Protein AF-A5JHE6-F1 (afdb_monomer_lite)

pLDDT: mean 85.03, std 14.57, range [41.5, 97.88]

Secondary structure (DSSP, 8-state):
-HHHHHHHHHHHHHHHHHH-GGGHHHHHHHHHHHHHHHHHHHHHHTTHHHHHHTPPP-HHHHHHHHHHHHHHHHHHHHHHHHHHHS---HHHHHHHHHHIIIIIIIIHHHHHHHHHHHHTT---SS-HHHHHHHHHHHHHHHHHHHHHHHHHHHHHHHHHHHHHHHHHHHHHHH--

Sequence (176 aa):
VVDTVLEAITLLSASAERSHPSLSLPLVGARYAAELREHAGRLGSQFTAPLASGSPLGQQERDGIPRMLGRIEQLKALLDVKARTSLSDPRIDAALQAQQERYFGQSLPFIAEITARGLAGLPYGMDSAQFVSRHVPGMRSIVDLRDTLHEVGREQTLEKVAAAWRRLRVNALIGC

Structure (mmCIF, N/CA/C/O backbone):
data_AF-A5JHE6-F1
#
_entry.id   AF-A5JHE6-F1
#
loop_
_atom_site.group_PDB
_atom_site.id
_atom_site.type_symbol
_atom_site.label_atom_id
_atom_site.label_alt_id
_atom_site.label_comp_id
_atom_site.label_asym_id
_atom_site.label_entity_id
_atom_site.label_seq_id
_atom_site.pdbx_PDB_ins_code
_atom_site.Cartn_x
_atom_site.Cartn_y
_atom_site.Cartn_z
_atom_site.occupancy
_atom_site.B_iso_or_equiv
_atom_site.auth_seq_id
_atom_site.auth_comp_id
_atom_site.auth_asym_id
_atom_site.auth_atom_id
_atom_site.pdbx_PDB_model_num
ATOM 1 N N . VAL A 1 1 ? 14.269 -16.180 8.893 1.00 48.03 1 VAL A N 1
ATOM 2 C CA . VAL A 1 1 ? 14.020 -16.673 7.512 1.00 48.03 1 VAL A CA 1
ATOM 3 C C . VAL A 1 1 ? 13.591 -15.541 6.582 1.00 48.03 1 VAL A C 1
ATOM 5 O O . VAL A 1 1 ? 14.190 -15.415 5.527 1.00 48.03 1 VAL A O 1
ATOM 8 N N . VAL A 1 2 ? 12.628 -14.685 6.962 1.00 41.50 2 VAL A N 1
ATOM 9 C CA . VAL A 1 2 ? 12.198 -13.528 6.141 1.00 41.50 2 VAL A CA 1
ATOM 10 C C . VAL A 1 2 ? 13.320 -12.496 5.931 1.00 41.50 2 VAL A C 1
ATOM 12 O O . VAL A 1 2 ? 13.533 -12.074 4.798 1.00 41.50 2 VAL A O 1
ATOM 15 N N . ASP A 1 3 ? 14.101 -12.172 6.969 1.00 50.12 3 ASP A N 1
ATOM 16 C CA . ASP A 1 3 ? 15.201 -11.193 6.859 1.00 50.12 3 ASP A CA 1
ATOM 17 C C . ASP A 1 3 ? 16.316 -11.636 5.904 1.00 50.12 3 ASP A C 1
ATOM 19 O O . ASP A 1 3 ? 16.784 -10.856 5.082 1.00 50.12 3 ASP A O 1
ATOM 23 N N . THR A 1 4 ? 16.676 -12.920 5.930 1.00 50.41 4 THR A N 1
ATOM 24 C CA . THR A 1 4 ? 17.734 -13.487 5.080 1.00 50.41 4 THR A CA 1
ATOM 25 C C . THR A 1 4 ? 17.365 -13.439 3.594 1.00 50.41 4 THR A C 1
ATOM 27 O O . THR A 1 4 ? 18.218 -13.231 2.734 1.00 50.41 4 THR A O 1
ATOM 30 N N . VAL A 1 5 ? 16.076 -13.604 3.277 1.00 52.41 5 VAL A N 1
ATOM 31 C CA . VAL A 1 5 ? 15.566 -13.497 1.903 1.00 52.41 5 VAL A CA 1
ATOM 32 C C . VAL A 1 5 ? 15.551 -12.036 1.449 1.00 52.41 5 VAL A C 1
ATOM 34 O O . VAL A 1 5 ? 15.936 -11.746 0.317 1.00 52.41 5 VAL A O 1
ATOM 37 N N . LEU A 1 6 ? 15.171 -11.104 2.330 1.00 57.41 6 LEU A N 1
ATOM 38 C CA . LEU A 1 6 ? 15.185 -9.669 2.035 1.00 57.41 6 LEU A CA 1
ATOM 39 C C . LEU A 1 6 ? 16.612 -9.136 1.803 1.00 57.41 6 LEU A C 1
ATOM 41 O O . LEU A 1 6 ? 16.833 -8.322 0.901 1.00 57.41 6 LEU A O 1
ATOM 45 N N . GLU A 1 7 ? 17.584 -9.622 2.580 1.00 61.06 7 GLU A N 1
ATOM 46 C CA . GLU A 1 7 ? 19.009 -9.316 2.413 1.00 61.06 7 GLU A CA 1
ATOM 47 C C . GLU A 1 7 ? 19.558 -9.859 1.094 1.00 61.06 7 GLU A C 1
ATOM 49 O O . GLU A 1 7 ? 20.197 -9.118 0.345 1.00 61.06 7 GLU A O 1
ATOM 54 N N . ALA A 1 8 ? 19.261 -11.118 0.761 1.00 56.09 8 ALA A N 1
ATOM 55 C CA . ALA A 1 8 ? 19.690 -11.719 -0.499 1.00 56.09 8 ALA A CA 1
ATOM 56 C C . ALA A 1 8 ? 19.116 -10.970 -1.713 1.00 56.09 8 ALA A C 1
ATOM 58 O O . ALA A 1 8 ? 19.851 -10.651 -2.648 1.00 56.09 8 ALA A O 1
ATOM 59 N N . ILE A 1 9 ? 17.825 -10.615 -1.675 1.00 66.44 9 ILE A N 1
ATOM 60 C CA . ILE A 1 9 ? 17.178 -9.799 -2.713 1.00 66.44 9 ILE A CA 1
ATOM 61 C C . ILE A 1 9 ? 17.852 -8.428 -2.813 1.00 66.44 9 ILE A C 1
ATOM 63 O O . ILE A 1 9 ? 18.129 -7.955 -3.911 1.00 66.44 9 ILE A O 1
ATOM 67 N N . THR A 1 10 ? 18.167 -7.798 -1.682 1.00 68.75 10 THR A N 1
ATOM 68 C CA . THR A 1 10 ? 18.833 -6.490 -1.660 1.00 68.75 10 THR A CA 1
ATOM 69 C C . THR A 1 10 ? 20.233 -6.543 -2.269 1.00 68.75 10 THR A C 1
ATOM 71 O O . THR A 1 10 ? 20.576 -5.679 -3.077 1.00 68.75 10 THR A O 1
ATOM 74 N N . LEU A 1 11 ? 21.026 -7.563 -1.936 1.00 65.88 11 LEU A N 1
ATOM 75 C CA . LEU A 1 11 ? 22.373 -7.755 -2.479 1.00 65.88 11 LEU A CA 1
ATOM 76 C C . LEU A 1 11 ? 22.353 -8.039 -3.986 1.00 65.88 11 LEU A C 1
ATOM 78 O O . LEU A 1 11 ? 23.149 -7.463 -4.732 1.00 65.88 11 LEU A O 1
ATOM 82 N N . LEU A 1 12 ? 21.426 -8.884 -4.442 1.00 64.31 12 LEU A N 1
ATOM 83 C CA . LEU A 1 12 ? 21.276 -9.222 -5.857 1.00 64.31 12 LEU A CA 1
ATOM 84 C C . LEU A 1 12 ? 20.783 -8.022 -6.678 1.00 64.31 12 LEU A C 1
ATOM 86 O O . LEU A 1 12 ? 21.363 -7.736 -7.727 1.00 64.31 12 LEU A O 1
ATOM 90 N N . SER A 1 13 ? 19.802 -7.264 -6.175 1.00 61.59 13 SER A N 1
ATOM 91 C CA . SER A 1 13 ? 19.340 -6.021 -6.811 1.00 61.59 13 SER A CA 1
ATOM 92 C C . SER A 1 13 ? 20.465 -4.990 -6.919 1.00 61.59 13 SER A C 1
ATOM 94 O O . SER A 1 13 ? 20.724 -4.482 -8.007 1.00 61.59 13 SER A O 1
ATOM 96 N N . ALA A 1 14 ? 21.235 -4.774 -5.847 1.00 62.41 14 ALA A N 1
ATOM 97 C CA . ALA A 1 14 ? 22.363 -3.840 -5.851 1.00 62.41 14 ALA A CA 1
ATOM 98 C C . ALA A 1 14 ? 23.512 -4.262 -6.792 1.00 62.41 14 ALA A C 1
ATOM 100 O O . ALA A 1 14 ? 24.292 -3.422 -7.255 1.00 62.41 14 ALA A O 1
ATOM 101 N N . SER A 1 15 ? 23.673 -5.563 -7.056 1.00 59.97 15 SER A N 1
ATOM 102 C CA . SER A 1 15 ? 24.616 -6.066 -8.063 1.00 59.97 15 SER A CA 1
ATOM 103 C C . SER A 1 15 ? 24.100 -5.820 -9.482 1.00 59.97 15 SER A C 1
ATOM 105 O O . SER A 1 15 ? 24.843 -5.320 -10.325 1.00 59.97 15 SER A O 1
ATOM 107 N N . ALA A 1 16 ? 22.823 -6.115 -9.742 1.00 57.16 16 ALA A N 1
ATOM 108 C CA . ALA A 1 16 ? 22.193 -5.896 -11.043 1.00 57.16 16 ALA A C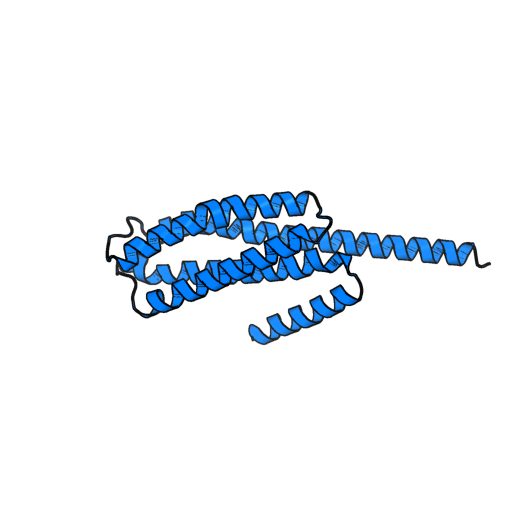A 1
ATOM 109 C C . ALA A 1 16 ? 22.142 -4.404 -11.426 1.00 57.16 16 ALA A C 1
ATOM 111 O O . ALA A 1 16 ? 22.404 -4.054 -12.577 1.00 57.16 16 ALA A O 1
ATOM 112 N N . GLU A 1 17 ? 21.889 -3.519 -10.459 1.00 60.94 17 GLU A N 1
ATOM 113 C CA . GLU A 1 17 ? 21.912 -2.061 -10.630 1.00 60.94 17 GLU A CA 1
ATOM 114 C C . GLU A 1 17 ? 23.272 -1.535 -11.089 1.00 60.94 17 GLU A C 1
ATOM 116 O O . GLU A 1 17 ? 23.344 -0.716 -12.007 1.00 60.94 17 GLU A O 1
ATOM 121 N N . ARG A 1 18 ? 24.359 -2.030 -10.480 1.00 60.34 18 ARG A N 1
ATOM 122 C CA . ARG A 1 18 ? 25.731 -1.647 -10.847 1.00 60.34 18 ARG A CA 1
ATOM 123 C C . ARG A 1 18 ? 26.091 -2.079 -12.265 1.00 60.34 18 ARG A C 1
ATOM 125 O O . ARG A 1 18 ? 26.804 -1.357 -12.953 1.00 60.34 18 ARG A O 1
ATOM 132 N N . SER A 1 19 ? 25.595 -3.231 -12.708 1.00 54.03 19 SER A N 1
ATOM 133 C CA . SER A 1 19 ? 25.840 -3.740 -14.060 1.00 54.03 19 SER A CA 1
ATOM 134 C C . SER A 1 19 ? 24.935 -3.089 -15.113 1.00 54.03 19 SER A C 1
ATOM 136 O O . SER A 1 19 ? 25.351 -2.909 -16.260 1.00 54.03 19 SER A O 1
ATOM 138 N N . HIS A 1 20 ? 23.710 -2.702 -14.742 1.00 54.75 20 HIS A N 1
ATOM 139 C CA . HIS A 1 20 ? 22.713 -2.138 -15.649 1.00 54.75 20 HIS A CA 1
ATOM 140 C C . HIS A 1 20 ? 21.887 -1.028 -14.968 1.00 54.75 20 HIS A C 1
ATOM 142 O O . HIS A 1 20 ? 20.802 -1.298 -14.452 1.00 54.75 20 HIS A O 1
ATOM 148 N N . PRO A 1 21 ? 22.312 0.247 -15.058 1.00 61.50 21 PRO A N 1
ATOM 149 C CA . PRO A 1 21 ? 21.628 1.377 -14.411 1.00 61.50 21 PRO A CA 1
ATOM 150 C C . PRO A 1 21 ? 20.142 1.528 -14.781 1.00 61.50 21 PRO A C 1
ATOM 152 O O . PRO A 1 21 ? 19.338 2.006 -13.981 1.00 61.50 21 PRO A O 1
ATOM 155 N N . SER A 1 22 ? 19.756 1.067 -15.978 1.00 57.25 22 SER A N 1
ATOM 156 C CA . SER A 1 22 ? 18.360 1.040 -16.439 1.00 57.25 22 SER A CA 1
ATOM 157 C C . SER A 1 22 ? 17.462 0.068 -15.670 1.00 57.25 22 SER A C 1
ATOM 159 O O . SER A 1 22 ? 16.254 0.235 -15.698 1.00 57.25 22 SER A O 1
ATOM 161 N N . LEU A 1 23 ? 18.024 -0.955 -15.014 1.00 60.84 23 LEU A N 1
ATOM 162 C CA . LEU A 1 23 ? 17.262 -1.934 -14.229 1.00 60.84 23 LEU A CA 1
ATOM 163 C C . LEU A 1 23 ? 16.998 -1.455 -12.797 1.00 60.84 23 LEU A C 1
ATOM 165 O O . LEU A 1 23 ? 16.254 -2.108 -12.066 1.00 60.84 23 LEU A O 1
ATOM 169 N N . SER A 1 24 ? 17.567 -0.308 -12.403 1.00 67.56 24 SER A N 1
ATOM 170 C CA . SER A 1 24 ? 17.405 0.217 -11.047 1.00 67.56 24 SER A CA 1
ATOM 171 C C . SER A 1 24 ? 15.963 0.573 -10.718 1.00 67.56 24 SER A C 1
ATOM 173 O O . SER A 1 24 ? 15.507 0.240 -9.631 1.00 67.56 24 SER A O 1
ATOM 175 N N . LEU A 1 25 ? 15.203 1.169 -11.644 1.00 71.12 25 LEU A N 1
ATOM 176 C CA . LEU A 1 25 ? 13.795 1.463 -11.379 1.00 71.12 25 LEU A CA 1
ATOM 177 C C . LEU A 1 25 ? 12.951 0.175 -11.271 1.00 71.12 25 LEU A C 1
ATOM 179 O O . LEU A 1 25 ? 12.310 0.008 -10.233 1.00 71.12 25 LEU A O 1
ATOM 183 N N . PRO A 1 26 ? 12.949 -0.747 -12.257 1.00 77.12 26 PRO A N 1
ATOM 184 C CA . PRO A 1 26 ? 12.139 -1.963 -12.184 1.00 77.12 26 PRO A CA 1
ATOM 185 C C . PRO A 1 26 ? 12.420 -2.834 -10.951 1.00 77.12 26 PRO A C 1
ATOM 187 O O . PRO A 1 26 ? 11.488 -3.251 -10.269 1.00 77.12 26 PRO A O 1
ATOM 190 N N . LEU A 1 27 ? 13.693 -3.073 -10.611 1.00 81.06 27 LEU A N 1
ATOM 191 C CA . LEU A 1 27 ? 14.061 -3.947 -9.488 1.00 81.06 27 LEU A CA 1
ATOM 192 C C . LEU A 1 27 ? 13.822 -3.288 -8.125 1.00 81.06 27 LEU A C 1
ATOM 194 O O . LEU A 1 27 ? 13.194 -3.884 -7.246 1.00 81.06 27 LEU A O 1
ATOM 198 N N . VAL A 1 28 ? 14.298 -2.053 -7.933 1.00 84.81 28 VAL A N 1
ATOM 199 C CA . VAL A 1 28 ? 14.138 -1.347 -6.651 1.00 84.81 28 VAL A CA 1
ATOM 200 C C . VAL A 1 28 ? 12.678 -0.997 -6.411 1.00 84.81 28 VAL A C 1
ATOM 202 O O . VAL A 1 28 ? 12.181 -1.177 -5.299 1.00 84.81 28 VAL A O 1
ATOM 205 N N . GLY A 1 29 ? 11.981 -0.536 -7.451 1.00 88.94 29 GLY A N 1
ATOM 206 C CA . GLY A 1 29 ? 10.555 -0.248 -7.390 1.00 88.94 29 GLY A CA 1
ATOM 207 C C . GLY A 1 29 ? 9.755 -1.489 -7.010 1.00 88.94 29 GLY A C 1
ATOM 208 O O . GLY A 1 29 ? 8.916 -1.419 -6.115 1.00 88.94 29 GLY A O 1
ATOM 209 N N . ALA A 1 30 ? 10.039 -2.642 -7.627 1.00 90.44 30 ALA A N 1
ATOM 210 C CA . ALA A 1 30 ? 9.318 -3.869 -7.311 1.00 90.44 30 ALA A CA 1
ATOM 211 C C . ALA A 1 30 ? 9.576 -4.338 -5.872 1.00 90.44 30 ALA A C 1
ATOM 213 O O . ALA A 1 30 ? 8.641 -4.769 -5.192 1.00 90.44 30 ALA A O 1
ATOM 214 N N . ARG A 1 31 ? 10.807 -4.180 -5.363 1.00 90.50 31 ARG A N 1
ATOM 215 C CA . ARG A 1 31 ? 11.114 -4.427 -3.946 1.00 90.50 31 ARG A CA 1
ATOM 216 C C . ARG A 1 31 ? 10.300 -3.511 -3.031 1.00 90.50 31 ARG A C 1
ATOM 218 O O . ARG A 1 31 ? 9.661 -4.003 -2.105 1.00 90.50 31 ARG A O 1
ATOM 225 N N . TYR A 1 32 ? 10.270 -2.205 -3.298 1.00 94.06 32 TYR A N 1
ATOM 226 C CA . TYR A 1 32 ? 9.482 -1.266 -2.492 1.00 94.06 32 TYR A CA 1
ATOM 227 C C . TYR A 1 32 ? 7.981 -1.561 -2.554 1.00 94.06 32 TYR A C 1
ATOM 229 O O . TYR A 1 32 ? 7.315 -1.502 -1.524 1.00 94.06 32 TYR A O 1
ATOM 237 N N . ALA A 1 33 ? 7.450 -1.946 -3.716 1.00 95.00 33 ALA A N 1
ATOM 238 C CA . ALA A 1 33 ? 6.059 -2.371 -3.851 1.00 95.00 33 ALA A CA 1
ATOM 239 C C . ALA A 1 33 ? 5.770 -3.661 -3.056 1.00 95.00 33 ALA A C 1
ATOM 241 O O . ALA A 1 33 ? 4.734 -3.768 -2.398 1.00 95.00 33 ALA A O 1
ATOM 242 N N . ALA A 1 34 ? 6.693 -4.626 -3.048 1.00 94.62 34 ALA A N 1
ATOM 243 C CA . ALA A 1 34 ? 6.564 -5.840 -2.244 1.00 94.62 34 ALA A CA 1
ATOM 244 C C . ALA A 1 34 ? 6.562 -5.537 -0.735 1.00 94.62 34 ALA A C 1
ATOM 246 O O . ALA A 1 34 ? 5.676 -6.003 -0.017 1.00 94.62 34 ALA A O 1
ATOM 247 N N . GLU A 1 35 ? 7.496 -4.706 -0.263 1.00 96.38 35 GLU A N 1
ATOM 248 C CA . GLU A 1 35 ? 7.520 -4.246 1.130 1.00 96.38 35 GLU A CA 1
ATOM 249 C C . GLU A 1 35 ? 6.239 -3.484 1.490 1.00 96.38 35 GLU A C 1
ATOM 251 O O . GLU A 1 35 ? 5.644 -3.716 2.544 1.00 96.38 35 GLU A O 1
ATOM 256 N N . LEU A 1 36 ? 5.761 -2.618 0.593 1.00 97.50 36 LEU A N 1
ATOM 257 C CA . LEU A 1 36 ? 4.532 -1.856 0.790 1.00 97.50 36 LEU A CA 1
ATOM 258 C C . LEU A 1 36 ? 3.330 -2.786 0.964 1.00 97.50 36 LEU A C 1
ATOM 260 O O . LEU A 1 36 ? 2.539 -2.593 1.885 1.00 97.50 36 LEU A O 1
ATOM 264 N N . ARG A 1 37 ? 3.209 -3.825 0.131 1.00 96.62 37 ARG A N 1
ATOM 265 C CA . ARG A 1 37 ? 2.126 -4.811 0.227 1.00 96.62 37 ARG A CA 1
ATOM 266 C C . ARG A 1 37 ? 2.162 -5.586 1.541 1.00 96.62 37 ARG A C 1
ATOM 268 O O . ARG A 1 37 ? 1.102 -5.884 2.098 1.00 96.62 37 ARG A O 1
ATOM 275 N N . GLU A 1 38 ? 3.351 -5.924 2.018 1.00 96.06 38 GLU A N 1
ATOM 276 C CA . GLU A 1 38 ? 3.535 -6.622 3.287 1.00 96.06 38 GLU A CA 1
ATOM 277 C C . GLU A 1 38 ? 3.104 -5.733 4.467 1.00 96.06 38 GLU A C 1
ATOM 279 O O . GLU A 1 38 ? 2.285 -6.140 5.294 1.00 96.06 38 GLU A O 1
ATOM 284 N N . HIS A 1 39 ? 3.554 -4.475 4.503 1.00 97.19 39 HIS A N 1
ATOM 285 C CA . HIS A 1 39 ? 3.119 -3.519 5.525 1.00 97.19 39 HIS A CA 1
ATOM 286 C C . HIS A 1 39 ? 1.614 -3.216 5.454 1.00 97.19 39 HIS A C 1
ATOM 288 O O . HIS A 1 39 ? 0.961 -3.174 6.495 1.00 97.19 39 HIS A O 1
ATOM 294 N N . ALA A 1 40 ? 1.047 -3.073 4.254 1.00 95.88 40 ALA A N 1
ATOM 295 C CA . ALA A 1 40 ? -0.390 -2.889 4.040 1.00 95.88 40 ALA A CA 1
ATOM 296 C C . ALA A 1 40 ? -1.223 -4.073 4.563 1.00 95.88 40 ALA A C 1
ATOM 298 O O . ALA A 1 40 ? -2.299 -3.887 5.139 1.00 95.88 40 ALA A O 1
ATOM 299 N N . GLY A 1 41 ? -0.712 -5.295 4.379 1.00 94.88 41 GLY A N 1
ATOM 300 C CA . GLY A 1 41 ? -1.328 -6.517 4.887 1.00 94.88 41 GLY A CA 1
ATOM 301 C C . GLY A 1 41 ? -1.312 -6.567 6.410 1.00 94.88 41 GLY A C 1
ATOM 302 O O . GLY A 1 41 ? -2.360 -6.741 7.026 1.00 94.88 41 GLY A O 1
ATOM 303 N N . ARG A 1 42 ? -0.145 -6.341 7.025 1.00 95.50 42 ARG A N 1
ATOM 304 C CA . ARG A 1 42 ? -0.013 -6.324 8.491 1.00 95.50 42 ARG A CA 1
ATOM 305 C C . ARG A 1 42 ? -0.831 -5.223 9.154 1.00 95.50 42 ARG A C 1
ATOM 307 O O . ARG A 1 42 ? -1.366 -5.456 10.235 1.00 95.50 42 ARG A O 1
ATOM 314 N N . LEU A 1 43 ? -0.952 -4.065 8.501 1.00 96.12 43 LEU A N 1
ATOM 315 C CA . LEU A 1 43 ? -1.833 -2.989 8.943 1.00 96.12 43 LEU A CA 1
ATOM 316 C C . LEU A 1 43 ? -3.290 -3.463 8.970 1.00 96.12 43 LEU A C 1
ATOM 318 O O . LEU A 1 43 ? -3.953 -3.299 9.986 1.00 96.12 43 LEU A O 1
ATOM 322 N N . GLY A 1 44 ? -3.759 -4.117 7.902 1.00 93.19 44 GLY A N 1
ATOM 323 C CA . GLY A 1 44 ? -5.095 -4.720 7.863 1.00 93.19 44 GLY A CA 1
ATOM 324 C C . GLY A 1 44 ? -5.313 -5.754 8.974 1.00 93.19 44 GLY A C 1
ATOM 325 O O . GLY A 1 44 ? -6.350 -5.742 9.631 1.00 93.19 44 GLY A O 1
ATOM 326 N N . SER A 1 45 ? -4.311 -6.594 9.252 1.00 93.44 45 SER A N 1
ATOM 327 C CA . SER A 1 45 ? -4.389 -7.618 10.303 1.00 93.44 45 SER A CA 1
ATOM 328 C C . SER A 1 45 ? -4.530 -7.062 11.723 1.00 93.44 45 SER A C 1
ATOM 330 O O . SER A 1 45 ? -5.009 -7.788 12.592 1.00 93.44 45 SER A O 1
ATOM 332 N N . GLN A 1 46 ? -4.161 -5.798 11.979 1.00 95.38 46 GLN A N 1
ATOM 333 C CA . GLN A 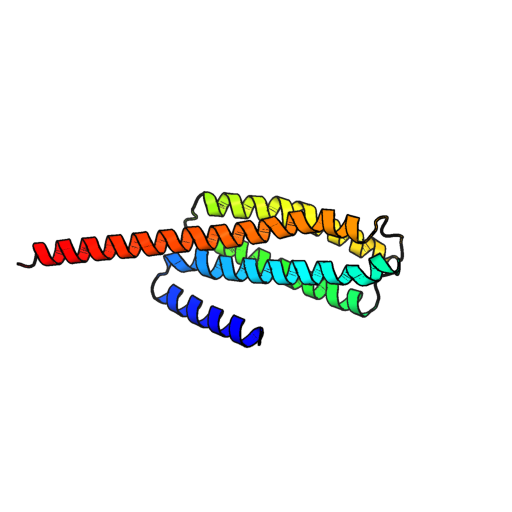1 46 ? -4.394 -5.167 13.291 1.00 95.38 46 GLN A CA 1
ATOM 334 C C . GLN A 1 46 ? -5.881 -5.058 13.630 1.00 95.38 46 GLN A C 1
ATOM 336 O O . GLN A 1 46 ? -6.240 -4.989 14.798 1.00 95.38 46 GLN A O 1
ATOM 341 N N . PHE A 1 47 ? -6.751 -5.050 12.619 1.00 95.00 47 PHE A N 1
ATOM 342 C CA . PHE A 1 47 ? -8.185 -4.875 12.811 1.00 95.00 47 PHE A CA 1
ATOM 343 C C . PHE A 1 47 ? -8.938 -6.197 12.941 1.00 95.00 47 PHE A C 1
ATOM 345 O O . PHE A 1 47 ? -10.083 -6.182 13.376 1.00 95.00 47 PHE A O 1
ATOM 352 N N . THR A 1 48 ? -8.317 -7.341 12.630 1.00 91.50 48 THR A N 1
ATOM 353 C CA . THR A 1 48 ? -8.993 -8.648 12.649 1.00 91.50 48 THR A CA 1
ATOM 354 C C . THR A 1 48 ? -9.597 -8.966 14.015 1.00 91.50 48 THR A C 1
ATOM 356 O O . THR A 1 48 ? -10.782 -9.274 14.100 1.00 91.50 48 THR A O 1
ATOM 359 N N . ALA A 1 49 ? -8.808 -8.879 15.091 1.00 93.00 49 ALA A N 1
ATOM 360 C CA . ALA A 1 49 ? -9.310 -9.176 16.432 1.00 93.00 49 ALA A CA 1
ATOM 361 C C . ALA A 1 49 ? -10.314 -8.113 16.929 1.00 93.00 49 ALA A C 1
ATOM 363 O O . ALA A 1 49 ? -11.420 -8.508 17.301 1.00 93.00 49 ALA A O 1
ATOM 364 N N . PRO A 1 50 ? -10.020 -6.796 16.859 1.00 94.81 50 PRO A N 1
ATOM 365 C CA . PRO A 1 50 ? -10.968 -5.757 17.266 1.00 94.81 50 PRO A CA 1
ATOM 366 C C . PRO A 1 50 ? -12.309 -5.797 16.520 1.00 94.81 50 PRO A C 1
ATOM 368 O O . PRO A 1 50 ? -13.356 -5.602 17.134 1.00 94.81 50 PRO A O 1
ATOM 371 N N . LEU A 1 51 ? -12.309 -6.083 15.213 1.00 95.00 51 LEU A N 1
ATOM 372 C CA . LEU A 1 51 ? -13.542 -6.201 14.428 1.00 95.00 51 LEU A CA 1
ATOM 373 C C . LEU A 1 51 ? -14.313 -7.484 14.740 1.00 95.00 51 LEU A C 1
ATOM 375 O O . LEU A 1 51 ? -15.541 -7.463 14.727 1.00 95.00 51 LEU A O 1
ATOM 379 N N . ALA A 1 52 ? -13.626 -8.596 15.015 1.00 92.25 52 ALA A N 1
ATOM 380 C CA . ALA A 1 52 ? -14.280 -9.851 15.375 1.00 92.25 52 ALA A CA 1
ATOM 381 C C . ALA A 1 52 ? -14.964 -9.775 16.749 1.00 92.25 52 ALA A C 1
ATOM 383 O O . ALA A 1 52 ? -16.046 -10.330 16.925 1.00 92.25 52 ALA A O 1
ATOM 384 N N . SER A 1 53 ? -14.354 -9.081 17.715 1.00 93.19 53 SER A N 1
ATOM 385 C CA . SER A 1 53 ? -14.894 -8.931 19.072 1.00 93.19 53 SER A CA 1
ATOM 386 C C . SER A 1 53 ? -15.740 -7.670 19.277 1.00 93.19 53 SER A C 1
ATOM 388 O O . SER A 1 53 ? -16.346 -7.513 20.336 1.00 93.19 53 SER A O 1
ATOM 390 N N . GLY A 1 54 ? -15.756 -6.744 18.312 1.00 93.62 54 GLY A N 1
ATOM 391 C CA . GLY A 1 54 ? -16.356 -5.416 18.476 1.00 93.62 54 GLY A CA 1
ATOM 392 C C . GLY A 1 54 ? -15.644 -4.551 19.524 1.00 93.62 54 GLY A C 1
ATOM 393 O O . GLY A 1 54 ? -16.232 -3.605 20.046 1.00 93.62 54 GLY A O 1
ATOM 394 N N . SER A 1 55 ? -14.398 -4.882 19.869 1.00 95.12 55 SER A N 1
ATOM 395 C CA . SER A 1 55 ? -13.633 -4.184 20.903 1.00 95.12 55 SER A CA 1
ATOM 396 C C . SER A 1 55 ? -12.944 -2.924 20.359 1.00 95.12 55 SER A C 1
ATOM 398 O O . SER A 1 55 ? -12.529 -2.894 19.197 1.00 95.12 55 SER A O 1
ATOM 400 N N . PRO A 1 56 ? -12.742 -1.890 21.197 1.00 96.94 56 PRO A N 1
ATOM 401 C CA . PRO A 1 56 ? -11.847 -0.780 20.872 1.00 96.94 56 PRO A CA 1
ATOM 402 C C . PRO A 1 56 ? -10.423 -1.257 20.551 1.00 96.94 56 PRO A C 1
ATOM 404 O O . PRO A 1 56 ? -10.023 -2.353 20.946 1.00 96.94 56 PRO A O 1
ATOM 407 N N . LEU A 1 57 ? -9.630 -0.407 19.893 1.00 97.00 57 LEU A N 1
ATOM 408 C CA . LEU A 1 57 ? -8.209 -0.684 19.655 1.00 97.00 57 LEU A CA 1
ATOM 409 C C . LEU A 1 57 ? -7.434 -0.671 20.980 1.00 97.00 57 LEU A C 1
ATOM 411 O O . LEU A 1 57 ? -7.446 0.332 21.711 1.00 97.00 57 LEU A O 1
ATOM 415 N N . GLY A 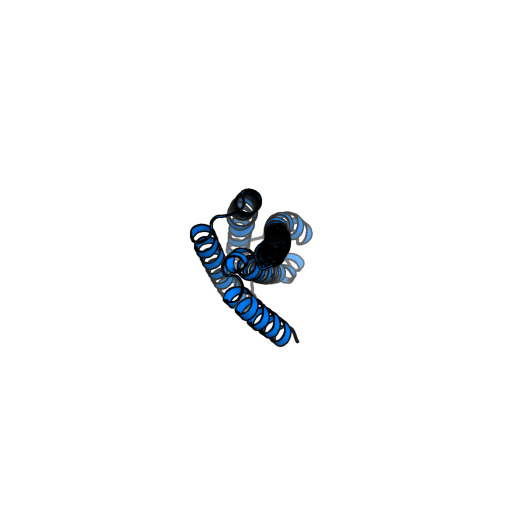1 58 ? -6.757 -1.782 21.268 1.00 95.44 58 GLY A N 1
ATOM 416 C CA . GLY A 1 58 ? -5.955 -1.986 22.464 1.00 95.44 58 GLY A CA 1
ATOM 417 C C . GLY A 1 58 ? -4.570 -1.351 22.362 1.00 95.44 58 GLY A C 1
ATOM 418 O O . GLY A 1 58 ? -4.229 -0.674 21.392 1.00 95.44 58 GLY A O 1
ATOM 419 N N . GLN A 1 59 ? -3.751 -1.553 23.398 1.00 95.19 59 GLN A N 1
ATOM 420 C CA . GLN A 1 59 ? -2.415 -0.951 23.467 1.00 95.19 59 GLN A CA 1
ATOM 421 C C . GLN A 1 59 ? -1.512 -1.413 22.315 1.00 95.19 59 GLN A C 1
ATOM 423 O O . GLN A 1 59 ? -0.800 -0.606 21.723 1.00 95.19 59 GLN A O 1
ATOM 428 N N . GLN A 1 60 ? -1.589 -2.695 21.950 1.00 93.94 60 GLN A N 1
ATOM 429 C CA . GLN A 1 60 ? -0.804 -3.244 20.848 1.00 93.94 60 GLN A CA 1
ATOM 430 C C . GLN A 1 60 ? -1.131 -2.547 19.522 1.00 93.94 60 GLN A C 1
ATOM 432 O O . GLN A 1 60 ? -0.216 -2.157 18.796 1.00 93.94 60 GLN A O 1
ATOM 437 N N . GLU A 1 61 ? -2.414 -2.351 19.214 1.00 96.69 61 GLU A N 1
ATOM 438 C CA . GLU A 1 61 ? -2.842 -1.688 17.983 1.00 96.69 61 GLU A CA 1
ATOM 439 C C . GLU A 1 61 ? -2.482 -0.196 18.000 1.00 96.69 61 GLU A C 1
ATOM 441 O O . GLU A 1 61 ? -2.012 0.332 16.990 1.00 96.69 61 GLU A O 1
ATOM 446 N N . ARG A 1 62 ? -2.632 0.471 19.154 1.00 95.56 62 ARG A N 1
ATOM 447 C CA . ARG A 1 62 ? -2.262 1.885 19.359 1.00 95.56 62 ARG A CA 1
ATOM 448 C C . ARG A 1 62 ? -0.788 2.153 19.071 1.00 95.56 62 ARG A C 1
ATOM 450 O O . ARG A 1 62 ? -0.472 3.180 18.480 1.00 95.56 62 ARG A O 1
ATOM 457 N N . ASP A 1 63 ? 0.090 1.218 19.419 1.00 95.25 63 ASP A N 1
ATOM 458 C CA . ASP A 1 63 ? 1.526 1.340 19.160 1.00 95.25 63 ASP A CA 1
ATOM 459 C C . ASP A 1 63 ? 1.916 0.796 17.775 1.00 95.25 63 ASP A C 1
ATOM 461 O O . ASP A 1 63 ? 2.882 1.245 17.150 1.00 95.25 63 ASP A O 1
ATOM 465 N N . GLY A 1 64 ? 1.211 -0.225 17.287 1.00 95.44 64 GLY A N 1
ATOM 466 C CA . GLY A 1 64 ? 1.504 -0.914 16.031 1.00 95.44 64 GLY A CA 1
ATOM 467 C C . GLY A 1 64 ? 1.085 -0.127 14.791 1.00 95.44 64 GLY A C 1
ATOM 468 O O . GLY A 1 64 ? 1.879 0.016 13.855 1.00 95.44 64 GLY A O 1
ATOM 469 N N . ILE A 1 65 ? -0.141 0.402 14.781 1.00 97.12 65 ILE A N 1
ATOM 470 C CA . ILE A 1 65 ? -0.726 1.087 13.621 1.00 97.12 65 ILE A CA 1
ATOM 471 C C . ILE A 1 65 ? 0.114 2.305 13.195 1.00 97.12 65 ILE A C 1
ATOM 473 O O . ILE A 1 65 ? 0.506 2.343 12.024 1.00 97.12 65 ILE A O 1
ATOM 477 N N . PRO A 1 66 ? 0.492 3.251 14.083 1.00 96.25 66 PRO A N 1
ATOM 478 C CA . PRO A 1 66 ? 1.285 4.416 13.683 1.00 96.25 66 PRO A CA 1
ATOM 479 C C . PRO A 1 66 ? 2.645 4.043 13.084 1.00 96.25 66 PRO A C 1
ATOM 481 O O . PRO A 1 66 ? 3.063 4.625 12.084 1.00 96.25 66 PRO A O 1
ATOM 484 N N . ARG A 1 67 ? 3.320 3.024 13.637 1.00 96.56 67 ARG A N 1
ATOM 485 C CA . ARG A 1 67 ? 4.605 2.534 13.107 1.00 96.56 67 ARG A CA 1
ATOM 486 C C . ARG A 1 67 ? 4.465 1.991 11.688 1.00 96.56 67 ARG A C 1
ATOM 488 O O . ARG A 1 67 ? 5.307 2.260 10.832 1.00 96.56 67 ARG A O 1
ATOM 495 N N . MET A 1 68 ? 3.400 1.236 11.421 1.00 96.88 68 MET A N 1
ATOM 496 C CA . MET A 1 68 ? 3.141 0.710 10.081 1.00 96.88 68 MET A CA 1
ATOM 497 C C . MET A 1 68 ? 2.757 1.806 9.092 1.00 96.88 68 MET A C 1
ATOM 499 O O . MET A 1 68 ? 3.257 1.782 7.969 1.00 96.88 68 MET A O 1
ATOM 503 N N . LEU A 1 69 ? 1.943 2.779 9.509 1.00 96.69 69 LEU A N 1
ATOM 504 C CA . LEU A 1 69 ? 1.599 3.940 8.685 1.00 96.69 69 LEU A CA 1
ATOM 505 C C . LEU A 1 69 ? 2.843 4.749 8.301 1.00 96.69 69 LEU A C 1
ATOM 507 O O . LEU A 1 69 ? 3.032 5.030 7.121 1.00 96.69 69 LEU A O 1
ATOM 511 N N . GLY A 1 70 ? 3.741 5.023 9.252 1.00 97.00 70 GLY A N 1
ATOM 512 C CA . GLY A 1 70 ? 4.996 5.726 8.966 1.00 97.00 70 GLY A CA 1
ATOM 513 C C . GLY A 1 70 ? 5.882 4.977 7.965 1.00 97.00 70 GLY A C 1
ATOM 514 O O . GLY A 1 70 ? 6.448 5.574 7.050 1.00 97.00 70 GLY A O 1
ATOM 515 N N . ARG A 1 71 ? 5.958 3.643 8.062 1.00 97.50 71 ARG A N 1
ATOM 516 C CA . ARG A 1 71 ? 6.707 2.839 7.084 1.00 97.50 71 ARG A CA 1
ATOM 517 C C . ARG A 1 71 ? 6.038 2.808 5.704 1.00 97.50 71 ARG A C 1
ATOM 519 O O . ARG A 1 71 ? 6.740 2.835 4.697 1.00 97.50 71 ARG A O 1
ATOM 526 N N . ILE A 1 72 ? 4.707 2.785 5.643 1.00 97.88 72 ILE A N 1
ATOM 527 C CA . ILE A 1 72 ? 3.938 2.900 4.392 1.00 97.88 72 ILE A CA 1
ATOM 528 C C . ILE A 1 72 ? 4.207 4.250 3.713 1.00 97.88 72 ILE A C 1
ATOM 530 O O . ILE A 1 72 ? 4.455 4.289 2.509 1.00 97.88 72 ILE A O 1
ATOM 534 N N . GLU A 1 73 ? 4.212 5.342 4.477 1.00 97.25 73 GLU A N 1
ATOM 535 C CA . GLU A 1 73 ? 4.517 6.683 3.973 1.00 97.25 73 GLU A CA 1
ATOM 536 C C . GLU A 1 73 ? 5.961 6.792 3.466 1.00 97.25 73 GLU A C 1
ATOM 538 O O . GLU A 1 73 ? 6.203 7.304 2.372 1.00 97.25 73 GLU A O 1
ATOM 543 N N . GLN A 1 74 ? 6.922 6.222 4.197 1.00 97.12 74 GLN A N 1
ATOM 544 C CA . GLN A 1 74 ? 8.311 6.144 3.747 1.00 97.12 74 GLN A CA 1
ATOM 545 C C . GLN A 1 74 ? 8.435 5.402 2.405 1.00 97.12 74 GLN A C 1
ATOM 547 O O . GLN A 1 74 ? 9.136 5.862 1.503 1.00 97.12 74 GLN A O 1
ATOM 552 N N . LEU A 1 75 ? 7.764 4.255 2.258 1.00 96.25 75 LEU A N 1
ATOM 553 C CA . LEU A 1 75 ? 7.798 3.461 1.026 1.00 96.25 75 LEU A CA 1
ATOM 554 C C . LEU A 1 75 ? 7.151 4.196 -0.151 1.00 96.25 75 LEU A C 1
ATOM 556 O O . LEU A 1 75 ? 7.677 4.133 -1.262 1.00 96.25 75 LEU A O 1
ATOM 560 N N . LYS A 1 76 ? 6.071 4.947 0.097 1.00 95.25 76 LYS A N 1
ATOM 561 C CA . LYS A 1 76 ? 5.476 5.849 -0.894 1.00 95.25 76 LYS A CA 1
ATOM 562 C C . LYS A 1 76 ? 6.499 6.868 -1.395 1.00 95.25 76 LYS A C 1
ATOM 564 O O . LYS A 1 76 ? 6.734 6.956 -2.594 1.00 95.25 76 LYS A O 1
ATOM 569 N N . ALA A 1 77 ? 7.156 7.585 -0.483 1.00 93.62 77 ALA A N 1
ATOM 570 C CA . ALA A 1 77 ? 8.138 8.602 -0.851 1.00 93.62 77 ALA A CA 1
ATOM 571 C C . ALA A 1 77 ? 9.306 8.015 -1.665 1.00 93.62 77 ALA A C 1
ATOM 573 O O . ALA A 1 77 ? 9.773 8.626 -2.626 1.00 93.62 77 ALA A O 1
ATOM 574 N N . LEU A 1 78 ? 9.763 6.807 -1.319 1.00 91.69 78 LEU A N 1
ATOM 575 C CA . LEU A 1 78 ? 10.809 6.108 -2.066 1.00 91.69 78 LEU A CA 1
ATOM 576 C C . LEU A 1 78 ? 10.365 5.719 -3.486 1.00 91.69 78 LEU A C 1
ATOM 578 O O . LEU A 1 78 ? 11.156 5.864 -4.422 1.00 91.69 78 LEU A O 1
ATOM 582 N N . LEU A 1 79 ? 9.122 5.258 -3.657 1.00 90.00 79 LEU A N 1
ATOM 583 C CA . LEU A 1 79 ? 8.536 4.985 -4.974 1.00 90.00 79 LEU A CA 1
ATOM 584 C C . LEU A 1 79 ? 8.405 6.270 -5.804 1.00 90.00 79 LEU A C 1
ATOM 586 O O . LEU A 1 79 ? 8.836 6.282 -6.957 1.00 90.00 79 LEU A O 1
ATOM 590 N N . ASP A 1 80 ? 7.925 7.362 -5.204 1.00 89.56 80 ASP A N 1
ATOM 591 C CA . ASP A 1 80 ? 7.776 8.665 -5.866 1.00 89.56 80 ASP A CA 1
ATOM 592 C C . ASP A 1 80 ? 9.123 9.214 -6.361 1.00 89.56 80 ASP A C 1
ATOM 594 O O . ASP A 1 80 ? 9.239 9.697 -7.490 1.00 89.56 80 ASP A O 1
ATOM 598 N N . VAL A 1 81 ? 10.175 9.116 -5.538 1.00 87.12 81 VAL A N 1
ATOM 599 C CA . VAL A 1 81 ? 11.535 9.509 -5.936 1.00 87.12 81 VAL A CA 1
ATOM 600 C C . VAL A 1 81 ? 12.012 8.661 -7.108 1.00 87.12 81 VAL A C 1
ATOM 602 O O . VAL A 1 81 ? 12.562 9.198 -8.070 1.00 87.12 81 VAL A O 1
ATOM 605 N N . LYS A 1 82 ? 11.802 7.340 -7.059 1.00 81.00 82 LYS A N 1
ATOM 606 C CA . LYS A 1 82 ? 12.255 6.456 -8.135 1.00 81.00 82 LYS A CA 1
ATOM 607 C C . LYS A 1 82 ? 11.536 6.744 -9.449 1.00 81.00 82 LYS A C 1
ATOM 609 O O . LYS A 1 82 ? 12.227 6.884 -10.458 1.00 81.00 82 LYS A O 1
ATOM 614 N N . ALA A 1 83 ? 10.220 6.941 -9.411 1.00 79.94 83 ALA A N 1
ATOM 615 C CA . ALA A 1 83 ? 9.408 7.300 -10.570 1.00 79.94 83 ALA A CA 1
ATOM 616 C C . ALA A 1 83 ? 9.901 8.581 -11.267 1.00 79.94 83 ALA A C 1
ATOM 618 O O . ALA A 1 83 ? 9.990 8.621 -12.487 1.00 79.94 83 ALA A O 1
ATOM 619 N N . ARG A 1 84 ? 10.308 9.609 -10.507 1.00 80.50 84 ARG A N 1
ATOM 620 C CA . ARG A 1 84 ? 10.829 10.874 -11.069 1.00 80.50 84 ARG A CA 1
ATOM 621 C C . ARG A 1 84 ? 12.209 10.751 -11.715 1.00 80.50 84 ARG A C 1
ATOM 623 O O . ARG A 1 84 ? 12.555 11.549 -12.578 1.00 80.50 84 ARG A O 1
ATOM 630 N N . THR A 1 85 ? 13.026 9.809 -11.247 1.00 69.75 85 THR A N 1
ATOM 631 C CA . THR A 1 85 ? 14.435 9.668 -11.667 1.00 69.75 85 THR A CA 1
ATOM 632 C C . THR A 1 85 ? 14.652 8.726 -12.851 1.00 69.75 85 THR A C 1
ATOM 634 O O . THR A 1 85 ? 15.790 8.573 -13.292 1.00 69.75 85 THR A O 1
ATOM 637 N N . SER A 1 86 ? 13.603 8.085 -13.370 1.00 64.19 86 SER A N 1
ATOM 638 C CA . SER A 1 86 ? 13.708 7.149 -14.491 1.00 64.19 86 SER A CA 1
ATOM 639 C C . SER A 1 86 ? 12.890 7.617 -15.689 1.00 64.19 86 SER A C 1
ATOM 641 O O . SER A 1 86 ? 11.836 8.222 -15.531 1.00 64.19 86 SER A O 1
ATOM 643 N N . LEU A 1 87 ? 13.370 7.311 -16.896 1.00 58.44 87 LEU A N 1
ATOM 644 C CA . LEU A 1 87 ? 12.562 7.398 -18.111 1.00 58.44 87 LEU A CA 1
ATOM 645 C C . LEU A 1 87 ? 11.581 6.215 -18.074 1.00 58.44 87 LEU A C 1
ATOM 647 O O . LEU A 1 87 ? 11.944 5.101 -18.452 1.00 58.44 87 LEU A O 1
ATOM 651 N N . SER A 1 88 ? 10.401 6.439 -17.496 1.00 68.50 88 SER A N 1
ATOM 652 C CA . SER A 1 88 ? 9.435 5.385 -17.185 1.00 68.50 88 SER A CA 1
ATOM 653 C C . SER A 1 88 ? 8.692 4.883 -18.421 1.00 68.50 88 SER A C 1
ATOM 655 O O . SER A 1 88 ? 8.319 5.636 -19.318 1.00 68.50 88 SER A O 1
ATOM 657 N N . ASP A 1 89 ? 8.477 3.571 -18.452 1.00 85.25 89 ASP A N 1
ATOM 658 C CA . ASP A 1 89 ? 7.556 2.922 -19.377 1.00 85.25 89 ASP A CA 1
ATOM 659 C C . ASP A 1 89 ? 6.113 3.372 -19.060 1.00 85.25 89 ASP A C 1
ATOM 661 O O . ASP A 1 89 ? 5.738 3.347 -17.882 1.00 85.25 89 ASP A O 1
ATOM 665 N N . PRO A 1 90 ? 5.272 3.723 -20.054 1.00 89.38 90 PRO A N 1
ATOM 666 C CA . PRO A 1 90 ? 3.893 4.162 -19.813 1.00 89.38 90 PRO A CA 1
ATOM 667 C C . PRO A 1 90 ? 3.055 3.178 -18.983 1.00 89.38 90 PRO A C 1
ATOM 669 O O . PRO A 1 90 ? 2.137 3.588 -18.272 1.00 89.38 90 PRO A O 1
ATOM 672 N N . ARG A 1 91 ? 3.367 1.874 -19.040 1.00 91.81 91 ARG A N 1
ATOM 673 C CA . ARG A 1 91 ? 2.712 0.847 -18.217 1.00 91.81 91 ARG A CA 1
ATOM 674 C C . ARG A 1 91 ? 3.046 1.020 -16.737 1.00 91.81 91 ARG A C 1
ATOM 676 O O . ARG A 1 91 ? 2.157 0.875 -15.900 1.00 91.81 91 ARG A O 1
ATOM 683 N N . ILE A 1 92 ? 4.300 1.352 -16.411 1.00 90.31 92 ILE A N 1
ATOM 684 C CA . ILE A 1 92 ? 4.726 1.638 -15.032 1.00 90.31 92 ILE A CA 1
ATOM 685 C C . ILE A 1 92 ? 4.021 2.895 -14.526 1.00 90.31 92 ILE A C 1
ATOM 687 O O . ILE A 1 92 ? 3.502 2.877 -13.412 1.00 90.31 92 ILE A O 1
ATOM 691 N N . ASP A 1 93 ? 3.949 3.951 -15.338 1.00 90.44 93 ASP A N 1
ATOM 692 C CA . ASP A 1 93 ? 3.279 5.198 -14.950 1.00 90.44 93 ASP A CA 1
ATOM 693 C C . ASP A 1 93 ? 1.789 4.973 -14.666 1.00 90.44 93 ASP A C 1
ATOM 695 O O . ASP A 1 93 ? 1.280 5.403 -13.628 1.00 90.44 93 ASP A O 1
ATOM 699 N N . ALA A 1 94 ? 1.101 4.223 -15.531 1.00 93.25 94 ALA A N 1
ATOM 700 C CA . ALA A 1 94 ? -0.294 3.850 -15.318 1.00 93.25 94 ALA A CA 1
ATOM 701 C C . ALA A 1 94 ? -0.480 3.007 -14.043 1.00 93.25 94 ALA A C 1
ATOM 703 O O . ALA A 1 94 ? -1.420 3.231 -13.277 1.00 93.25 94 ALA A O 1
ATOM 704 N N . ALA A 1 95 ? 0.423 2.058 -13.776 1.00 94.56 95 ALA A N 1
ATOM 705 C CA . ALA A 1 95 ? 0.359 1.229 -12.576 1.00 94.56 95 ALA A CA 1
ATOM 706 C C . ALA A 1 95 ? 0.645 2.027 -11.290 1.00 94.56 95 ALA A C 1
ATOM 708 O O . ALA A 1 95 ? -0.014 1.806 -10.272 1.00 94.56 95 ALA A O 1
ATOM 709 N N . LEU A 1 96 ? 1.577 2.987 -11.333 1.00 93.75 96 LEU A N 1
ATOM 710 C CA . LEU A 1 96 ? 1.851 3.917 -10.234 1.00 93.75 96 LEU A CA 1
ATOM 711 C C . LEU A 1 96 ? 0.640 4.808 -9.950 1.00 93.75 96 LEU A C 1
ATOM 713 O O . LEU A 1 96 ? 0.235 4.925 -8.795 1.00 93.75 96 LEU A O 1
ATOM 717 N N . GLN A 1 97 ? 0.018 5.382 -10.985 1.00 94.19 97 GLN A N 1
ATOM 718 C CA . GLN A 1 97 ? -1.200 6.182 -10.829 1.00 94.19 97 GLN A CA 1
ATOM 719 C C . GLN A 1 97 ? -2.345 5.357 -10.235 1.00 94.19 97 GLN A C 1
ATOM 721 O O . GLN A 1 97 ? -2.941 5.763 -9.238 1.00 94.19 97 GLN A O 1
ATOM 726 N N . ALA A 1 98 ? -2.595 4.155 -10.760 1.00 95.81 98 ALA A N 1
ATOM 727 C CA . ALA A 1 98 ? -3.627 3.270 -10.225 1.00 95.81 98 ALA A CA 1
ATOM 728 C C . ALA A 1 98 ? -3.369 2.897 -8.754 1.00 95.81 98 ALA A C 1
ATOM 730 O O . ALA A 1 98 ? -4.307 2.815 -7.958 1.00 95.81 98 ALA A O 1
ATOM 731 N N . GLN A 1 99 ? -2.107 2.684 -8.371 1.00 96.62 99 GLN A N 1
ATOM 732 C CA . GLN A 1 99 ? -1.720 2.420 -6.988 1.00 96.62 99 GLN A CA 1
ATOM 733 C C . GLN A 1 99 ? -1.934 3.649 -6.093 1.00 96.62 99 GLN A C 1
ATOM 735 O O . GLN A 1 99 ? -2.479 3.517 -4.992 1.00 96.62 99 GLN A O 1
ATOM 740 N N . GL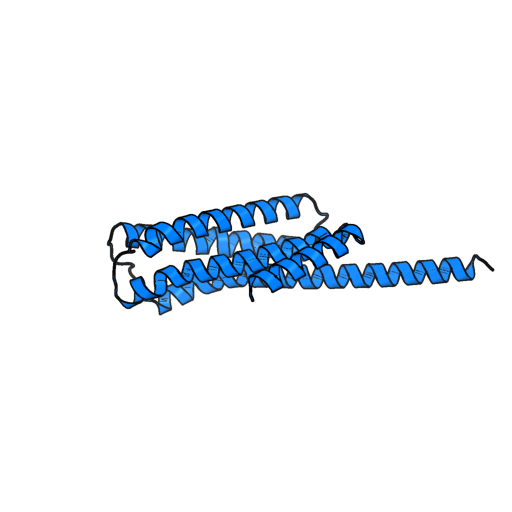N A 1 100 ? -1.578 4.835 -6.582 1.00 95.75 100 GLN A N 1
ATOM 741 C CA . GLN A 1 100 ? -1.786 6.100 -5.891 1.00 95.75 100 GLN A CA 1
ATOM 742 C C . GLN A 1 100 ? -3.270 6.385 -5.648 1.00 95.75 100 GLN A C 1
ATOM 744 O O . GLN A 1 100 ? -3.649 6.772 -4.544 1.00 95.75 100 GLN A O 1
ATOM 749 N N . GLU A 1 101 ? -4.120 6.142 -6.636 1.00 96.12 101 GLU A N 1
ATOM 750 C CA . GLU A 1 101 ? -5.562 6.345 -6.524 1.00 96.12 101 GLU A CA 1
ATOM 751 C C . GLU A 1 101 ? -6.217 5.315 -5.600 1.00 96.12 101 GLU A C 1
ATOM 753 O O . GLU A 1 101 ? -6.905 5.677 -4.647 1.00 96.12 101 GLU A O 1
ATOM 758 N N . ARG A 1 102 ? -5.996 4.019 -5.848 1.00 96.56 102 ARG A N 1
ATOM 759 C CA . ARG A 1 102 ? -6.739 2.945 -5.171 1.00 96.56 102 ARG A CA 1
ATOM 760 C C . ARG A 1 102 ? -6.234 2.679 -3.760 1.00 96.56 102 ARG A C 1
ATOM 762 O O . ARG A 1 102 ? -7.028 2.540 -2.832 1.00 96.56 102 ARG A O 1
ATOM 769 N N . TYR A 1 103 ? -4.920 2.603 -3.562 1.00 97.56 103 TYR A N 1
ATOM 770 C CA . TYR A 1 103 ? -4.385 2.321 -2.233 1.00 97.56 103 TYR A CA 1
ATOM 771 C C . TYR A 1 103 ? -4.299 3.591 -1.392 1.00 97.56 103 TYR A C 1
ATOM 773 O O . TYR A 1 103 ? -4.927 3.679 -0.340 1.00 97.56 103 TYR A O 1
ATOM 781 N N . PHE A 1 104 ? -3.547 4.590 -1.857 1.00 96.94 104 PHE A N 1
ATOM 782 C CA . PHE A 1 104 ? -3.299 5.796 -1.068 1.00 96.94 104 PHE A CA 1
ATOM 783 C C . PHE A 1 104 ? -4.479 6.775 -1.076 1.00 96.94 104 PHE A C 1
ATOM 785 O O . PHE A 1 104 ? -4.677 7.469 -0.084 1.00 96.94 104 PHE A O 1
ATOM 792 N N . GLY A 1 105 ? -5.253 6.838 -2.160 1.00 96.12 105 GLY A N 1
ATOM 793 C CA . GLY A 1 105 ? -6.399 7.741 -2.288 1.00 96.12 105 GLY A CA 1
ATOM 794 C C . GLY A 1 105 ? -7.710 7.196 -1.718 1.00 96.12 105 GLY A C 1
ATOM 795 O O . GLY A 1 105 ? -8.571 7.986 -1.346 1.00 96.12 105 GLY A O 1
ATOM 796 N N . GLN A 1 106 ? -7.873 5.872 -1.623 1.00 95.38 106 GLN A N 1
ATOM 797 C CA . GLN A 1 106 ? -9.133 5.254 -1.180 1.00 95.38 106 GLN A CA 1
ATOM 798 C C . GLN A 1 106 ? -8.937 4.344 0.037 1.00 95.38 106 GLN A C 1
ATOM 800 O O . GLN A 1 106 ? -9.530 4.579 1.090 1.00 95.38 106 GLN A O 1
ATOM 805 N N . SER A 1 107 ? -8.076 3.328 -0.071 1.00 95.12 107 SER A N 1
ATOM 806 C CA . SER A 1 107 ? -7.897 2.329 0.992 1.00 95.12 107 SER A CA 1
ATOM 807 C C . SER A 1 107 ? -7.298 2.915 2.272 1.00 95.12 107 SER A C 1
ATOM 809 O O . SER A 1 107 ? -7.756 2.602 3.366 1.00 95.12 107 SER A O 1
ATOM 811 N N . LEU A 1 108 ? -6.275 3.766 2.162 1.00 95.94 108 LEU A N 1
ATOM 812 C CA . LEU A 1 108 ? -5.580 4.311 3.327 1.00 95.94 108 LEU A CA 1
ATOM 813 C C . LEU A 1 108 ? -6.435 5.327 4.113 1.00 95.94 108 LEU A C 1
ATOM 815 O O . LEU A 1 108 ? -6.475 5.212 5.339 1.00 95.94 108 LEU A O 1
ATOM 819 N N . PRO A 1 109 ? -7.186 6.249 3.472 1.00 96.06 109 PRO A N 1
ATOM 820 C CA . PRO A 1 109 ? -8.180 7.073 4.163 1.00 96.06 109 PRO A CA 1
ATOM 821 C C . PRO A 1 109 ? -9.262 6.249 4.865 1.00 96.06 109 PRO A C 1
ATOM 823 O O . PRO A 1 109 ? -9.623 6.556 5.998 1.00 96.06 109 PRO A O 1
ATOM 826 N N . PHE A 1 110 ? -9.726 5.163 4.238 1.00 95.81 110 PHE A N 1
ATOM 827 C CA . PHE A 1 110 ? -10.652 4.229 4.876 1.00 95.81 110 PHE A CA 1
ATOM 828 C C . PHE A 1 110 ? -10.049 3.604 6.148 1.00 95.81 110 PHE A C 1
ATOM 830 O O . PHE A 1 110 ? -10.687 3.608 7.199 1.00 95.81 110 PHE A O 1
ATOM 837 N N . ILE A 1 111 ? -8.795 3.138 6.100 1.00 95.75 111 ILE A N 1
ATOM 838 C CA . ILE A 1 111 ? -8.100 2.632 7.296 1.00 95.75 111 ILE A CA 1
ATOM 839 C C . ILE A 1 111 ? -7.969 3.715 8.374 1.00 95.75 111 ILE A C 1
ATOM 841 O O . ILE A 1 111 ? -8.146 3.418 9.558 1.00 95.75 111 ILE A O 1
ATOM 845 N N . ALA A 1 112 ? -7.689 4.963 7.996 1.00 95.81 112 ALA A N 1
ATOM 846 C CA . ALA A 1 112 ? -7.604 6.072 8.943 1.00 95.81 112 ALA A CA 1
ATOM 847 C C . ALA A 1 112 ? -8.948 6.322 9.655 1.00 95.81 112 ALA A C 1
ATOM 849 O O . ALA A 1 112 ? -8.961 6.508 10.873 1.00 95.81 112 ALA A O 1
ATOM 850 N N . GLU A 1 113 ? -10.077 6.243 8.940 1.00 96.19 113 GLU A N 1
ATOM 851 C CA . GLU A 1 113 ? -11.418 6.354 9.534 1.00 96.19 113 GLU A CA 1
ATOM 852 C C . GLU A 1 113 ? -11.677 5.241 10.564 1.00 96.19 113 GLU A C 1
ATOM 854 O O . GLU A 1 113 ? -12.075 5.511 11.700 1.00 96.19 113 GLU A O 1
ATOM 859 N N . ILE A 1 114 ? -11.414 3.986 10.189 1.00 96.00 114 ILE A N 1
ATOM 860 C CA . ILE A 1 114 ? -11.609 2.825 11.072 1.00 96.00 114 ILE A CA 1
ATOM 861 C C . ILE A 1 114 ? -10.689 2.906 12.295 1.00 96.00 114 ILE A C 1
ATOM 863 O O . ILE A 1 114 ? -11.118 2.612 13.413 1.00 96.00 114 ILE A O 1
ATOM 867 N N . THR A 1 115 ? -9.456 3.383 12.108 1.00 96.69 115 THR A N 1
ATOM 868 C CA . THR A 1 115 ? -8.517 3.651 13.204 1.00 96.69 115 THR A CA 1
ATOM 869 C C . THR A 1 115 ? -9.097 4.678 14.175 1.00 96.69 115 THR A C 1
ATOM 871 O O . THR A 1 115 ? -9.142 4.422 15.376 1.00 96.69 115 THR A O 1
ATOM 874 N N . ALA A 1 116 ? -9.591 5.815 13.677 1.00 96.88 116 ALA A N 1
ATOM 875 C CA . ALA A 1 116 ? -10.151 6.873 14.516 1.00 96.88 116 ALA A CA 1
ATOM 876 C C . ALA A 1 116 ? -11.351 6.383 15.344 1.00 96.88 116 ALA A C 1
ATOM 878 O O . ALA A 1 116 ? -11.411 6.639 16.548 1.00 96.88 116 ALA A O 1
ATOM 879 N N . ARG A 1 117 ? -12.265 5.615 14.733 1.00 97.00 117 ARG A N 1
ATOM 880 C CA . ARG A 1 117 ? -13.400 4.994 15.444 1.00 97.00 117 ARG A CA 1
ATOM 881 C C . ARG A 1 117 ? -12.928 4.051 16.546 1.00 97.00 117 ARG A C 1
ATOM 883 O O . ARG A 1 117 ? -13.376 4.170 17.685 1.00 97.00 117 ARG A O 1
ATOM 890 N N . GLY A 1 118 ? -11.993 3.162 16.220 1.00 96.19 118 GLY A N 1
ATOM 891 C CA . GLY A 1 118 ? -11.459 2.185 17.162 1.00 96.19 118 GLY A CA 1
ATOM 892 C C . GLY A 1 118 ? -10.708 2.812 18.338 1.00 96.19 118 GLY A C 1
ATOM 893 O O . GLY A 1 118 ? -10.822 2.327 19.463 1.00 96.19 118 GLY A O 1
ATOM 894 N N . LEU A 1 119 ? -9.991 3.919 18.113 1.00 96.25 119 LEU A N 1
ATOM 895 C CA . LEU A 1 119 ? -9.340 4.695 19.175 1.00 96.25 119 LEU A CA 1
ATOM 896 C C . LEU A 1 119 ? -10.352 5.419 20.072 1.00 96.25 119 LEU A C 1
ATOM 898 O O . LEU A 1 119 ? -10.154 5.479 21.285 1.00 96.25 119 LEU A O 1
ATOM 902 N N . ALA A 1 120 ? -11.438 5.929 19.488 1.00 96.69 120 ALA A N 1
ATOM 903 C CA . ALA A 1 120 ? -12.525 6.588 20.209 1.00 96.69 120 ALA A CA 1
ATOM 904 C C . ALA A 1 120 ? -13.475 5.607 20.927 1.00 96.69 120 ALA A C 1
ATOM 906 O O . ALA A 1 120 ? -14.395 6.044 21.615 1.00 96.69 120 ALA A O 1
ATOM 907 N N . GLY A 1 121 ? -13.284 4.292 20.760 1.00 95.12 121 GLY A N 1
ATOM 908 C CA . GLY A 1 121 ? -14.186 3.268 21.297 1.00 95.12 121 GLY A CA 1
ATOM 909 C C . GLY A 1 121 ? -15.578 3.284 20.660 1.00 95.12 121 GLY A C 1
ATOM 910 O O . GLY A 1 121 ? -16.532 2.782 21.249 1.00 95.12 121 GLY A O 1
ATOM 911 N N . LEU A 1 122 ? -15.705 3.875 19.471 1.00 96.44 122 LEU A N 1
ATOM 912 C CA . LEU A 1 122 ? -16.954 3.926 18.725 1.00 96.44 122 LEU A CA 1
ATOM 913 C C . LEU A 1 122 ? -17.155 2.631 17.927 1.00 96.44 122 LEU A C 1
ATOM 915 O O . LEU A 1 122 ? -16.174 2.026 17.484 1.00 96.44 122 LEU A O 1
ATOM 919 N N . PRO A 1 123 ? -18.410 2.231 17.654 1.00 94.50 123 PRO A N 1
ATOM 920 C CA . PRO A 1 123 ? -18.679 1.120 16.754 1.00 94.50 123 PRO A CA 1
ATOM 921 C C . PRO A 1 123 ? -18.025 1.331 15.380 1.00 94.50 123 PRO A C 1
ATOM 923 O O . PRO A 1 123 ? -18.201 2.374 14.737 1.00 94.50 123 PRO A O 1
ATOM 926 N N . TYR A 1 124 ? -17.324 0.305 14.890 1.00 94.81 124 TYR A N 1
ATOM 927 C CA . TYR A 1 124 ? -16.706 0.325 13.559 1.00 94.81 124 TYR A CA 1
ATOM 928 C C . TYR A 1 124 ? -17.735 0.454 12.430 1.00 94.81 124 TYR A C 1
ATOM 930 O O . TYR A 1 124 ? -17.402 0.920 11.345 1.00 94.81 124 TYR A O 1
ATOM 938 N N . GLY A 1 125 ? -18.992 0.072 12.687 1.00 92.25 125 GLY A N 1
ATOM 939 C CA . GLY A 1 125 ? -20.074 0.134 11.702 1.00 92.25 125 GLY A CA 1
ATOM 940 C C . GLY A 1 125 ? -19.943 -0.903 10.585 1.00 92.25 125 GLY A C 1
ATOM 941 O O . GLY A 1 125 ? -20.617 -0.781 9.566 1.00 92.25 125 GLY A O 1
ATOM 942 N N . MET A 1 126 ? -19.069 -1.895 10.765 1.00 92.94 126 MET A N 1
ATOM 943 C CA . MET A 1 126 ? -18.873 -3.008 9.847 1.00 92.94 126 MET A CA 1
ATOM 944 C C . MET A 1 126 ? -18.296 -4.226 10.557 1.00 92.94 126 MET A C 1
ATOM 946 O O . MET A 1 126 ? -17.651 -4.093 11.599 1.00 92.94 126 MET A O 1
ATOM 950 N N . ASP A 1 127 ? -18.511 -5.394 9.965 1.00 90.62 127 ASP A N 1
ATOM 951 C CA . ASP A 1 127 ? -17.863 -6.632 10.384 1.00 90.62 127 ASP A CA 1
ATOM 952 C C . ASP A 1 127 ? -16.497 -6.838 9.696 1.00 90.62 127 ASP A C 1
ATOM 954 O O . ASP A 1 127 ? -16.057 -6.073 8.829 1.00 90.62 127 ASP A O 1
ATOM 958 N N . SER A 1 128 ? -15.811 -7.912 10.092 1.00 90.62 128 SER A N 1
ATOM 959 C CA . SER A 1 128 ? -14.499 -8.271 9.543 1.00 90.62 128 SER A CA 1
ATOM 960 C C . SER A 1 128 ? -14.538 -8.574 8.040 1.00 90.62 128 SER A C 1
ATOM 962 O O . SER A 1 128 ? -13.594 -8.242 7.322 1.00 90.62 128 SER A O 1
ATOM 964 N N . ALA A 1 129 ? -15.611 -9.188 7.535 1.00 90.81 129 ALA A N 1
ATOM 965 C CA . ALA A 1 129 ? -15.723 -9.547 6.123 1.00 90.81 129 ALA A CA 1
ATOM 966 C C . ALA A 1 129 ? -15.902 -8.296 5.250 1.00 90.81 129 ALA A C 1
ATOM 968 O O . ALA A 1 129 ? -15.244 -8.143 4.217 1.00 90.81 129 ALA A O 1
ATOM 969 N N . GLN A 1 130 ? -16.730 -7.360 5.706 1.00 93.94 130 GLN A N 1
ATOM 970 C CA . GLN A 1 130 ? -16.929 -6.059 5.085 1.00 93.94 130 GLN A CA 1
ATOM 971 C C . GLN A 1 130 ? -15.630 -5.250 5.072 1.00 93.94 130 GLN A C 1
ATOM 973 O O . GLN A 1 130 ? -15.271 -4.705 4.025 1.00 93.94 130 GLN A O 1
ATOM 978 N N . PHE A 1 131 ? -14.880 -5.230 6.176 1.00 94.31 131 PHE A N 1
ATOM 979 C CA . PHE A 1 131 ? -13.572 -4.578 6.231 1.00 94.31 131 PHE A CA 1
ATOM 980 C C . PHE A 1 131 ? -12.605 -5.141 5.181 1.00 94.31 131 PHE A C 1
ATOM 982 O O . PHE A 1 131 ? -12.046 -4.391 4.377 1.00 94.31 131 PHE A O 1
ATOM 989 N N . VAL A 1 132 ? -12.461 -6.469 5.128 1.00 90.56 132 VAL A N 1
ATOM 990 C CA . VAL A 1 132 ? -11.597 -7.148 4.150 1.00 90.56 132 VAL A CA 1
ATOM 991 C C . VAL A 1 132 ? -12.026 -6.828 2.718 1.00 90.56 132 VAL A C 1
ATOM 993 O O . VAL A 1 132 ? -11.178 -6.495 1.889 1.00 90.56 132 VAL A O 1
ATOM 996 N N . SER A 1 133 ? -13.329 -6.858 2.426 1.00 92.06 133 SER A N 1
ATOM 997 C CA . SER A 1 133 ? -13.852 -6.573 1.083 1.00 92.06 133 SER A CA 1
ATOM 998 C C . SER A 1 133 ? -13.523 -5.161 0.586 1.00 92.06 133 SER A C 1
ATOM 1000 O O . SER A 1 133 ? -13.352 -4.960 -0.615 1.00 92.06 133 SER A O 1
ATOM 1002 N N . ARG A 1 134 ? -13.392 -4.192 1.504 1.00 91.50 134 ARG A N 1
ATOM 1003 C CA . ARG A 1 134 ? -13.057 -2.799 1.177 1.00 91.50 134 ARG A CA 1
ATOM 1004 C C . ARG A 1 134 ? -11.554 -2.537 1.142 1.00 91.50 134 ARG A C 1
ATOM 1006 O O . ARG A 1 134 ? -11.108 -1.724 0.342 1.00 91.50 134 ARG A O 1
ATOM 1013 N N . HIS A 1 135 ? -10.771 -3.233 1.967 1.00 88.88 135 HIS A N 1
ATOM 1014 C CA . HIS A 1 135 ? -9.316 -3.037 2.056 1.00 88.88 135 HIS A CA 1
ATOM 1015 C C . HIS A 1 135 ? -8.534 -3.786 0.964 1.00 88.88 135 HIS A C 1
ATOM 1017 O O . HIS A 1 135 ? -7.561 -3.279 0.403 1.00 88.88 135 HIS A O 1
ATOM 1023 N N . VAL A 1 136 ? -8.953 -5.008 0.619 1.00 90.44 136 VAL A N 1
ATOM 1024 C CA . VAL A 1 136 ? -8.225 -5.870 -0.331 1.00 90.44 136 VAL A CA 1
ATOM 1025 C C . VAL A 1 136 ? -8.077 -5.270 -1.738 1.00 90.44 136 VAL A C 1
ATOM 1027 O O . VAL A 1 136 ? -6.974 -5.376 -2.285 1.00 90.44 136 VAL A O 1
ATOM 1030 N N . PRO A 1 137 ? -9.091 -4.613 -2.337 1.00 91.25 137 PRO A N 1
ATOM 1031 C CA . PRO A 1 137 ? -8.949 -4.008 -3.663 1.00 91.25 137 PRO A CA 1
ATOM 1032 C C . PRO A 1 137 ? -7.831 -2.959 -3.744 1.00 91.25 137 PRO A C 1
ATOM 1034 O O . PRO A 1 137 ? -7.079 -2.941 -4.718 1.00 91.25 137 PRO A O 1
ATOM 1037 N N . GLY A 1 138 ? -7.654 -2.139 -2.702 1.00 93.44 138 GLY A N 1
ATOM 1038 C CA . GLY A 1 138 ? -6.535 -1.198 -2.622 1.00 93.44 138 GLY A CA 1
ATOM 1039 C C . GLY A 1 138 ? -5.186 -1.911 -2.524 1.00 93.44 138 GLY A C 1
ATOM 1040 O O . GLY A 1 138 ? -4.220 -1.523 -3.169 1.00 93.44 138 GLY A O 1
ATOM 1041 N N . MET A 1 139 ? -5.099 -3.011 -1.773 1.00 94.25 139 MET A N 1
ATOM 1042 C CA . MET A 1 139 ? -3.867 -3.808 -1.729 1.00 94.25 139 MET A CA 1
ATOM 1043 C C . MET A 1 139 ? -3.533 -4.475 -3.067 1.00 94.25 139 MET A C 1
ATOM 1045 O O . MET A 1 139 ? -2.354 -4.683 -3.369 1.00 94.25 139 MET A O 1
ATOM 1049 N N . ARG A 1 140 ? -4.545 -4.816 -3.874 1.00 96.31 140 ARG A N 1
ATOM 1050 C CA . ARG A 1 140 ? -4.343 -5.437 -5.186 1.00 96.31 140 ARG A CA 1
ATOM 1051 C C . ARG A 1 140 ? -3.586 -4.516 -6.141 1.00 96.31 140 ARG A C 1
ATOM 1053 O O . ARG A 1 140 ? -2.688 -5.000 -6.820 1.00 96.31 140 ARG A O 1
ATOM 1060 N N . SER A 1 141 ? -3.834 -3.206 -6.117 1.00 97.06 141 SER A N 1
ATOM 1061 C CA . SER A 1 141 ? -3.102 -2.270 -6.982 1.00 97.06 141 SER A CA 1
ATOM 1062 C C . SER A 1 141 ? -1.606 -2.189 -6.664 1.00 97.06 141 SER A C 1
ATOM 1064 O O . SER A 1 141 ? -0.810 -1.906 -7.551 1.00 97.06 141 SER A O 1
ATOM 1066 N N . ILE A 1 142 ? -1.193 -2.467 -5.419 1.00 97.19 142 ILE A N 1
ATOM 1067 C CA . ILE A 1 142 ? 0.235 -2.568 -5.068 1.00 97.19 142 ILE A CA 1
ATOM 1068 C C . ILE A 1 142 ? 0.865 -3.803 -5.732 1.00 97.19 142 ILE A C 1
ATOM 1070 O O . ILE A 1 142 ? 1.998 -3.750 -6.209 1.00 97.19 142 ILE A O 1
ATOM 1074 N N . VAL A 1 143 ? 0.128 -4.917 -5.771 1.00 96.56 143 VAL A N 1
ATOM 1075 C CA . VAL A 1 143 ? 0.567 -6.152 -6.437 1.00 96.56 143 VAL A CA 1
ATOM 1076 C C . VAL A 1 143 ? 0.668 -5.937 -7.944 1.00 96.56 143 VAL A C 1
ATOM 1078 O O . VAL A 1 143 ? 1.691 -6.278 -8.527 1.00 96.56 143 VAL A O 1
ATOM 1081 N N . ASP A 1 144 ? -0.336 -5.303 -8.549 1.00 96.75 144 ASP A N 1
ATOM 1082 C CA . ASP A 1 144 ? -0.333 -5.011 -9.985 1.00 96.75 144 ASP A CA 1
ATOM 1083 C C . ASP A 1 144 ? 0.849 -4.096 -10.373 1.00 96.75 144 ASP A C 1
ATOM 1085 O O . ASP A 1 144 ? 1.506 -4.331 -11.389 1.00 96.75 144 ASP A O 1
ATOM 1089 N N . LEU A 1 145 ? 1.191 -3.108 -9.532 1.00 95.75 145 LEU A N 1
ATOM 1090 C CA . LEU A 1 145 ? 2.391 -2.280 -9.705 1.00 95.75 145 LEU A CA 1
ATOM 1091 C C . LEU A 1 145 ? 3.673 -3.116 -9.676 1.00 95.75 145 LEU A C 1
ATOM 1093 O O . LEU A 1 145 ? 4.511 -2.991 -10.568 1.00 95.75 145 LEU A O 1
ATOM 1097 N N . ARG A 1 146 ? 3.833 -3.975 -8.664 1.00 94.56 146 ARG A N 1
ATOM 1098 C CA . ARG A 1 146 ? 5.004 -4.853 -8.547 1.00 94.56 146 ARG A CA 1
ATOM 1099 C C . ARG A 1 146 ? 5.152 -5.747 -9.776 1.00 94.56 146 ARG A C 1
ATOM 1101 O O . ARG A 1 146 ? 6.250 -5.873 -10.309 1.00 94.56 146 ARG A O 1
ATOM 1108 N N . ASP A 1 147 ? 4.061 -6.365 -10.211 1.00 95.06 147 ASP A N 1
ATOM 1109 C CA . ASP A 1 147 ? 4.072 -7.299 -11.334 1.0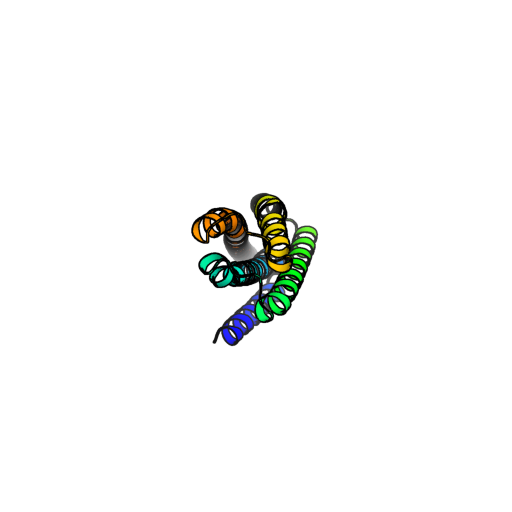0 95.06 147 ASP A CA 1
ATOM 1110 C C . ASP A 1 147 ? 4.385 -6.564 -12.651 1.00 95.06 147 ASP A C 1
ATOM 1112 O O . ASP A 1 147 ? 5.198 -7.040 -13.440 1.00 95.06 147 ASP A O 1
ATOM 1116 N N . THR A 1 148 ? 3.860 -5.346 -12.830 1.00 94.31 148 THR A N 1
ATOM 1117 C CA . THR A 1 148 ? 4.213 -4.467 -13.961 1.00 94.31 148 THR A CA 1
ATOM 1118 C C . THR A 1 148 ? 5.700 -4.110 -13.958 1.00 94.31 148 THR A C 1
ATOM 1120 O O . THR A 1 148 ? 6.363 -4.201 -14.990 1.00 94.31 148 THR A O 1
ATOM 1123 N N . LEU A 1 149 ? 6.253 -3.741 -12.798 1.00 91.06 149 LEU A N 1
ATOM 1124 C CA . LEU A 1 149 ? 7.679 -3.437 -12.658 1.00 91.06 149 LEU A CA 1
ATOM 1125 C C . LEU A 1 149 ? 8.545 -4.658 -12.999 1.00 91.06 149 LEU A C 1
ATOM 1127 O O . LEU A 1 149 ? 9.542 -4.518 -13.705 1.00 91.06 149 LEU A O 1
ATOM 1131 N N . HIS A 1 150 ? 8.154 -5.857 -12.562 1.00 89.75 150 HIS A N 1
ATOM 1132 C CA . HIS A 1 150 ? 8.849 -7.088 -12.932 1.00 89.75 150 HIS A CA 1
ATOM 1133 C C . HIS A 1 150 ? 8.798 -7.365 -14.439 1.00 89.75 150 HIS A C 1
ATOM 1135 O O . HIS A 1 150 ? 9.842 -7.662 -15.020 1.00 89.75 150 HIS A O 1
ATOM 1141 N N . GLU A 1 151 ? 7.628 -7.256 -15.075 1.00 91.19 151 GLU A N 1
ATOM 1142 C CA . GLU A 1 151 ? 7.479 -7.528 -16.511 1.00 91.19 151 GLU A CA 1
ATOM 1143 C C . GLU A 1 151 ? 8.336 -6.567 -17.343 1.00 91.19 151 GLU A C 1
ATOM 1145 O O . GLU A 1 151 ? 9.169 -7.007 -18.137 1.00 91.19 151 GLU A O 1
ATOM 1150 N N . VAL A 1 152 ? 8.230 -5.258 -17.082 1.00 88.19 152 VAL A N 1
ATOM 1151 C CA . VAL A 1 152 ? 9.011 -4.238 -17.796 1.00 88.19 152 VAL A CA 1
ATOM 1152 C C . VAL A 1 152 ? 10.511 -4.427 -17.571 1.00 88.19 152 VAL A C 1
ATOM 1154 O O . VAL A 1 152 ? 11.296 -4.366 -18.517 1.00 88.19 152 VAL A O 1
ATOM 1157 N N . GLY A 1 153 ? 10.939 -4.709 -16.336 1.00 84.12 153 GLY A N 1
ATOM 1158 C CA . GLY A 1 153 ? 12.348 -4.983 -16.043 1.00 84.12 153 GLY A CA 1
ATOM 1159 C C . GLY A 1 153 ? 12.885 -6.200 -16.800 1.00 84.12 153 GLY A C 1
ATOM 1160 O O . GLY A 1 153 ? 14.022 -6.190 -17.288 1.00 84.12 153 GLY A O 1
ATOM 1161 N N . ARG A 1 154 ? 12.060 -7.242 -16.940 1.00 83.75 154 ARG A N 1
ATOM 1162 C CA . ARG A 1 154 ? 12.403 -8.461 -17.676 1.00 83.75 154 ARG A CA 1
ATOM 1163 C C . ARG A 1 154 ? 12.528 -8.188 -19.175 1.00 83.75 154 ARG A C 1
ATOM 1165 O O . ARG A 1 154 ? 13.528 -8.586 -19.772 1.00 83.75 154 ARG A O 1
ATOM 1172 N N . GLU A 1 155 ? 11.577 -7.467 -19.764 1.00 85.62 155 GLU A N 1
ATOM 1173 C CA . GLU A 1 155 ? 11.603 -7.063 -21.177 1.00 85.62 155 GLU A CA 1
ATOM 1174 C 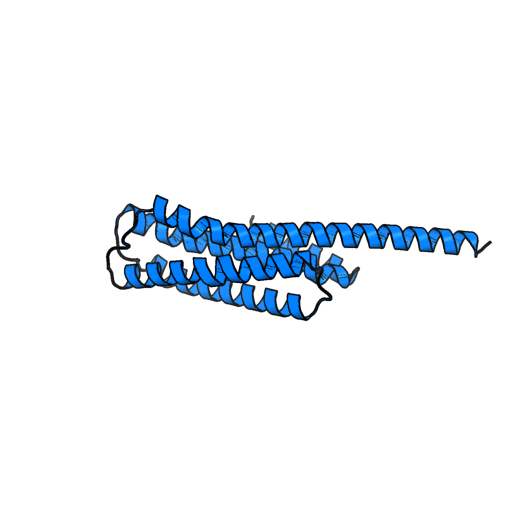C . GLU A 1 155 ? 12.833 -6.201 -21.502 1.00 85.62 155 GLU A C 1
ATOM 1176 O O . GLU A 1 155 ? 13.597 -6.537 -22.408 1.00 85.62 155 GLU A O 1
ATOM 1181 N N . GLN A 1 156 ? 13.112 -5.169 -20.699 1.00 79.50 156 GLN A N 1
ATOM 1182 C CA . GLN A 1 156 ? 14.283 -4.303 -20.889 1.00 79.50 156 GLN A CA 1
ATOM 1183 C C . GLN A 1 156 ? 15.606 -5.079 -20.809 1.00 79.50 156 GLN A C 1
ATOM 1185 O O . GLN A 1 156 ? 16.559 -4.786 -21.536 1.00 79.50 156 GLN A O 1
ATOM 1190 N N . THR A 1 157 ? 15.685 -6.083 -19.931 1.00 75.94 157 THR A N 1
ATOM 1191 C CA . THR A 1 157 ? 16.866 -6.952 -19.830 1.00 75.94 157 THR A CA 1
ATOM 1192 C C . THR A 1 157 ? 17.053 -7.771 -21.109 1.00 75.94 157 THR A C 1
ATOM 1194 O O . THR A 1 157 ? 18.158 -7.824 -21.654 1.00 75.94 157 THR A O 1
ATOM 1197 N N . LEU A 1 158 ? 15.976 -8.370 -21.627 1.00 76.19 158 LEU A N 1
ATOM 1198 C CA . LEU A 1 158 ? 16.008 -9.167 -22.857 1.00 76.19 158 LEU A CA 1
ATOM 1199 C C . LEU A 1 158 ? 16.392 -8.325 -24.081 1.00 76.19 158 LEU A C 1
ATOM 1201 O O . LEU A 1 158 ? 17.238 -8.746 -24.875 1.00 76.19 158 LEU A O 1
ATOM 1205 N N . GLU A 1 159 ? 15.843 -7.117 -24.210 1.00 75.19 159 GLU A N 1
ATOM 1206 C CA . GLU A 1 159 ? 16.193 -6.187 -25.289 1.00 75.19 159 GLU A CA 1
ATOM 1207 C C . GLU A 1 159 ? 17.676 -5.810 -25.266 1.00 75.19 159 GLU A C 1
ATOM 1209 O O . GLU A 1 159 ? 18.344 -5.797 -26.307 1.00 75.19 159 GLU A O 1
ATOM 1214 N N . LYS A 1 160 ? 18.224 -5.547 -24.074 1.00 71.94 160 LYS A N 1
ATOM 1215 C CA . LYS A 1 160 ? 19.643 -5.215 -23.905 1.00 71.94 160 LYS A CA 1
ATOM 1216 C C . LYS A 1 160 ? 20.559 -6.373 -24.263 1.00 71.94 160 LYS A C 1
ATOM 1218 O O . LYS A 1 160 ? 21.561 -6.153 -24.946 1.00 71.94 160 LYS A O 1
ATOM 1223 N N . VAL A 1 161 ? 20.204 -7.596 -23.871 1.00 71.00 161 VAL A N 1
ATOM 1224 C CA . VAL A 1 161 ? 20.937 -8.807 -24.264 1.00 71.00 161 VAL A CA 1
ATOM 1225 C C . VAL A 1 161 ? 20.908 -8.970 -25.788 1.00 71.00 161 VAL A C 1
ATOM 1227 O O . VAL A 1 161 ? 21.959 -9.142 -26.407 1.00 71.00 161 VAL A O 1
ATOM 1230 N N . ALA A 1 162 ? 19.745 -8.824 -26.427 1.00 70.25 162 ALA A N 1
ATOM 1231 C CA . ALA A 1 162 ? 19.619 -8.912 -27.883 1.00 70.25 162 ALA A CA 1
ATOM 1232 C C . ALA A 1 162 ? 20.415 -7.816 -28.623 1.00 70.25 162 ALA A C 1
ATOM 1234 O O . ALA A 1 162 ? 21.018 -8.065 -29.672 1.00 70.25 162 ALA A O 1
ATOM 1235 N N . ALA A 1 163 ? 20.446 -6.591 -28.093 1.00 70.88 163 ALA A N 1
ATOM 1236 C CA . ALA A 1 163 ? 21.253 -5.500 -28.636 1.00 70.88 163 ALA A CA 1
ATOM 1237 C C . ALA A 1 163 ? 22.762 -5.762 -28.489 1.00 70.88 163 ALA A C 1
ATOM 1239 O O . ALA A 1 163 ? 23.514 -5.528 -29.437 1.00 70.88 163 ALA A O 1
ATOM 1240 N N . ALA A 1 164 ? 23.205 -6.290 -27.344 1.00 71.69 164 ALA A N 1
ATOM 1241 C CA . ALA A 1 164 ? 24.598 -6.673 -27.121 1.00 71.69 164 ALA A CA 1
ATOM 1242 C C . ALA A 1 164 ? 25.046 -7.774 -28.096 1.00 71.69 164 ALA A C 1
ATOM 1244 O O . ALA A 1 164 ? 26.089 -7.642 -28.734 1.00 71.69 164 ALA A O 1
ATOM 1245 N N . TRP A 1 165 ? 24.216 -8.800 -28.304 1.00 68.25 165 TRP A N 1
ATOM 1246 C CA . TRP A 1 165 ? 24.482 -9.857 -29.283 1.00 68.25 165 TRP A CA 1
ATOM 1247 C C . TRP A 1 165 ? 24.566 -9.343 -30.722 1.00 68.25 165 TRP A C 1
ATOM 1249 O O . TRP A 1 165 ? 25.442 -9.768 -31.475 1.00 68.25 165 TRP A O 1
ATOM 1259 N N . ARG A 1 166 ? 23.696 -8.403 -31.117 1.00 69.69 166 ARG A N 1
ATOM 1260 C CA . ARG A 1 166 ? 23.790 -7.749 -32.433 1.00 69.69 166 ARG A CA 1
ATOM 1261 C C . ARG A 1 166 ? 25.105 -6.991 -32.594 1.00 69.69 166 ARG A C 1
ATOM 1263 O O . ARG A 1 166 ? 25.752 -7.141 -33.623 1.00 69.69 166 ARG A O 1
ATOM 1270 N N . ARG A 1 167 ? 25.531 -6.235 -31.576 1.00 70.62 167 ARG A N 1
ATOM 1271 C CA . ARG A 1 167 ? 26.816 -5.513 -31.594 1.00 70.62 167 ARG A CA 1
ATOM 1272 C C . ARG A 1 167 ? 28.009 -6.462 -31.685 1.00 70.62 167 ARG A C 1
ATOM 1274 O O . ARG A 1 167 ? 28.905 -6.205 -32.475 1.00 70.62 167 ARG A O 1
ATOM 1281 N N . LEU A 1 168 ? 27.995 -7.571 -30.942 1.00 69.00 168 LEU A N 1
ATOM 1282 C CA . LEU A 1 168 ? 29.033 -8.604 -31.035 1.00 69.00 168 LEU A CA 1
ATOM 1283 C C . LEU A 1 168 ? 29.119 -9.197 -32.445 1.00 69.00 168 LEU A C 1
ATOM 1285 O O . LEU A 1 168 ? 30.211 -9.295 -32.989 1.00 69.00 168 LEU A O 1
ATOM 1289 N N . ARG A 1 169 ? 27.978 -9.534 -33.060 1.00 72.62 169 ARG A N 1
ATOM 1290 C CA . ARG A 1 169 ? 27.932 -10.042 -34.442 1.00 72.62 169 ARG A CA 1
ATOM 1291 C C . ARG A 1 169 ? 28.450 -9.023 -35.455 1.00 72.62 169 ARG A C 1
ATOM 1293 O O . ARG A 1 169 ? 29.237 -9.388 -36.315 1.00 72.62 169 ARG A O 1
ATOM 1300 N N . VAL A 1 170 ? 28.038 -7.761 -35.342 1.00 75.19 170 VAL A N 1
ATOM 1301 C CA . VAL A 1 170 ? 28.509 -6.682 -36.224 1.00 75.19 170 VAL A CA 1
ATOM 1302 C C . VAL A 1 170 ? 30.018 -6.474 -36.071 1.00 75.19 170 VAL A C 1
ATOM 1304 O O . VAL A 1 170 ? 30.728 -6.458 -37.068 1.00 75.19 170 VAL A O 1
ATOM 1307 N N . ASN A 1 171 ? 30.531 -6.403 -34.841 1.00 68.56 171 ASN A N 1
ATOM 1308 C CA . ASN A 1 171 ? 31.966 -6.248 -34.599 1.00 68.56 171 ASN A CA 1
ATOM 1309 C C . ASN A 1 171 ? 32.775 -7.464 -35.075 1.00 68.56 171 ASN A C 1
ATOM 1311 O O . ASN A 1 171 ? 33.866 -7.289 -35.601 1.00 68.56 171 ASN A O 1
ATOM 1315 N N . ALA A 1 172 ? 32.243 -8.682 -34.937 1.00 64.19 172 ALA A N 1
ATOM 1316 C CA . ALA A 1 172 ? 32.886 -9.891 -35.448 1.00 64.19 172 ALA A CA 1
ATOM 1317 C C . ALA A 1 172 ? 32.918 -9.948 -36.987 1.00 64.19 172 ALA A C 1
ATOM 1319 O O . ALA A 1 172 ? 33.837 -10.533 -37.543 1.00 64.19 172 ALA A O 1
ATOM 1320 N N . LEU A 1 173 ? 31.941 -9.337 -37.670 1.00 66.19 173 LEU A N 1
ATOM 1321 C CA . LEU A 1 173 ? 31.877 -9.278 -39.136 1.00 66.19 173 LEU A CA 1
ATOM 1322 C C . LEU A 1 173 ? 32.714 -8.140 -39.741 1.00 66.19 173 LEU A C 1
ATOM 1324 O O . LEU A 1 173 ? 33.165 -8.274 -40.869 1.00 66.19 173 LEU A O 1
ATOM 1328 N N . ILE A 1 174 ? 32.900 -7.028 -39.020 1.00 71.00 174 ILE A N 1
ATOM 1329 C CA . ILE A 1 174 ? 33.716 -5.878 -39.463 1.00 71.00 174 ILE A CA 1
ATOM 1330 C C . ILE A 1 174 ? 35.190 -6.036 -39.033 1.00 71.00 174 ILE A C 1
ATOM 1332 O O . ILE A 1 174 ? 36.072 -5.390 -39.586 1.00 71.00 174 ILE A O 1
ATOM 1336 N N . GLY A 1 175 ? 35.466 -6.885 -38.038 1.00 52.53 175 GLY A N 1
ATOM 1337 C CA . GLY A 1 175 ? 36.809 -7.181 -37.530 1.00 52.53 175 GLY A CA 1
ATOM 1338 C C . GLY A 1 175 ? 37.562 -8.307 -38.256 1.00 52.53 175 GLY A C 1
ATOM 1339 O O . GLY A 1 175 ? 38.555 -8.786 -37.710 1.00 52.53 175 GLY A O 1
ATOM 1340 N N . CYS A 1 176 ? 37.095 -8.749 -39.428 1.00 45.75 176 CYS A N 1
ATOM 1341 C CA . CYS A 1 176 ? 37.814 -9.622 -40.368 1.00 45.75 176 CYS A CA 1
ATOM 1342 C C . CYS A 1 176 ? 38.119 -8.835 -41.644 1.00 45.75 176 CYS A C 1
ATOM 1344 O O . CYS A 1 176 ? 39.213 -9.055 -42.206 1.00 45.75 176 CYS A O 1
#

Foldseek 3Di:
DVVVVLVVLVVVLVVVCVVPVQLNLLSVLLSLLVVLLVLLVVLLVQCQVCQAVVAARDPCNVVSNVVSVVSNVVSLVVNVVSVVVHPDDVQLVVLNVLLCCQQVVFQVVLSVLLNVCSNVSHGSPDHSVVNCVRNVRSSVSSVSNSVSSVVVSVVVVVVVVVVVVVVVVVCVVVVD

Radius of gyration: 20.88 Å; chains: 1; bounding box: 58×28×64 Å

Organism: NCBI:txid39664